Protein AF-A0A927RFW5-F1 (afdb_monomer_lite)

Sequence (100 aa):
MRYARRHHARELTVTEPAHLAVFDVLETAQDGDLRRRPPQDRRGVLERMFRRVPPRSPLTPRHAAAAPDVAQEWYEEKAVAGIEGLMIKPANGPHPPGCG

pLDDT: mean 84.93, std 13.3, range [43.53, 97.5]

Secondary structure (DSSP, 8-state):
--SHHHHHHHHHHHHS---EEE----EETTTEE-TTS-HHHHHHHHHHHHTTS-TT-SEEEPP----HHHHHHHHHHGGGGT--------SS-PPPPPP-

Organism: NCBI:txid648752

Foldseek 3Di:
DPPVVVVVVVVCCVVPPAAAADEFDQADPVPGGCQQPFRVVRVVVVVVVCVPPDPPDSYDHHDDDPDVVVQVCCQVPCVVVVDPHDDDDPRHGGNDDDDD

Radius of gyration: 17.21 Å; chains: 1; bounding box: 40×33×43 Å

InterPro domains:
  IPR012310 DNA ligase, ATP-dependent, central [PF01068] (5-98)
  IPR012310 DNA ligase, ATP-dependent, central [PS50160] (20-100)

Structure (mmCIF, N/CA/C/O backbone):
data_AF-A0A927RFW5-F1
#
_entry.id   AF-A0A927RFW5-F1
#
loop_
_atom_site.group_PDB
_atom_site.id
_atom_site.type_symbol
_atom_site.label_atom_id
_atom_site.label_alt_id
_atom_site.label_comp_id
_atom_site.label_asym_id
_atom_site.label_entity_id
_atom_site.label_seq_id
_atom_site.pdbx_PDB_ins_code
_atom_site.Cartn_x
_atom_site.Cartn_y
_atom_site.Cartn_z
_atom_site.occupancy
_atom_site.B_iso_or_equiv
_atom_site.auth_seq_id
_atom_site.auth_comp_id
_atom_site.auth_asym_id
_atom_site.auth_atom_id
_atom_site.pdbx_PDB_model_num
ATOM 1 N N . MET A 1 1 ? 24.070 -5.482 25.324 1.00 43.53 1 MET A N 1
ATOM 2 C CA . MET A 1 1 ? 24.660 -5.003 24.051 1.00 43.53 1 MET A CA 1
ATOM 3 C C . MET A 1 1 ? 23.575 -4.363 23.159 1.00 43.53 1 MET A C 1
ATOM 5 O O . MET A 1 1 ? 23.049 -5.016 22.274 1.00 43.53 1 MET A O 1
ATOM 9 N N . ARG A 1 2 ? 23.140 -3.116 23.427 1.00 49.34 2 ARG A N 1
ATOM 10 C CA . ARG A 1 2 ? 22.076 -2.416 22.646 1.00 49.34 2 ARG A CA 1
ATOM 11 C C . ARG A 1 2 ? 22.472 -1.013 22.147 1.00 49.34 2 ARG A C 1
ATOM 13 O O . ARG A 1 2 ? 21.689 -0.371 21.457 1.00 49.34 2 ARG A O 1
ATOM 20 N N . TYR A 1 3 ? 23.681 -0.548 22.467 1.00 46.34 3 TYR A N 1
ATOM 21 C CA . TYR A 1 3 ? 24.111 0.834 22.220 1.00 46.34 3 TYR A CA 1
ATOM 22 C C . TYR A 1 3 ? 24.815 1.030 20.858 1.00 46.34 3 TYR A C 1
ATOM 24 O O . TYR A 1 3 ? 24.605 2.048 20.208 1.00 46.34 3 TYR A O 1
ATOM 32 N N . ALA A 1 4 ? 25.542 0.022 20.356 1.00 47.31 4 ALA A N 1
ATOM 33 C CA . ALA A 1 4 ? 26.282 0.097 19.084 1.00 47.31 4 ALA A CA 1
ATOM 34 C C . ALA A 1 4 ? 25.386 0.193 17.826 1.00 47.31 4 ALA A C 1
ATOM 36 O O . ALA A 1 4 ? 25.787 0.748 16.810 1.00 47.31 4 ALA A O 1
ATOM 37 N N . ARG A 1 5 ? 24.137 -0.288 17.896 1.00 57.19 5 ARG A N 1
ATOM 38 C CA . ARG A 1 5 ? 23.220 -0.345 16.740 1.00 57.19 5 ARG A CA 1
ATOM 39 C C . ARG A 1 5 ? 22.656 1.022 16.329 1.00 57.19 5 ARG A C 1
ATOM 41 O O . ARG A 1 5 ? 22.286 1.206 15.178 1.00 57.19 5 ARG A O 1
ATOM 48 N N . ARG A 1 6 ? 22.564 1.976 17.266 1.00 56.78 6 ARG A N 1
ATOM 49 C CA . ARG A 1 6 ? 21.964 3.302 17.017 1.00 56.78 6 ARG A CA 1
ATOM 50 C C . ARG A 1 6 ? 22.921 4.281 16.338 1.00 56.78 6 ARG A C 1
ATOM 52 O O . ARG A 1 6 ? 22.462 5.092 15.543 1.00 56.78 6 ARG A O 1
ATOM 59 N N . HIS A 1 7 ? 24.217 4.211 16.654 1.00 58.34 7 HIS A N 1
ATOM 60 C CA . HIS A 1 7 ? 25.237 5.024 15.980 1.00 58.34 7 HIS A CA 1
ATOM 61 C C . HIS A 1 7 ? 25.325 4.632 14.506 1.00 58.34 7 HIS A C 1
ATOM 63 O O . HIS A 1 7 ? 25.184 5.475 13.627 1.00 58.34 7 HIS A O 1
ATOM 69 N N . HIS A 1 8 ? 25.373 3.322 14.264 1.00 63.56 8 HIS A N 1
ATOM 70 C CA . HIS A 1 8 ? 25.373 2.767 12.923 1.00 63.56 8 HIS A CA 1
ATOM 71 C C . HIS A 1 8 ? 24.092 3.103 12.14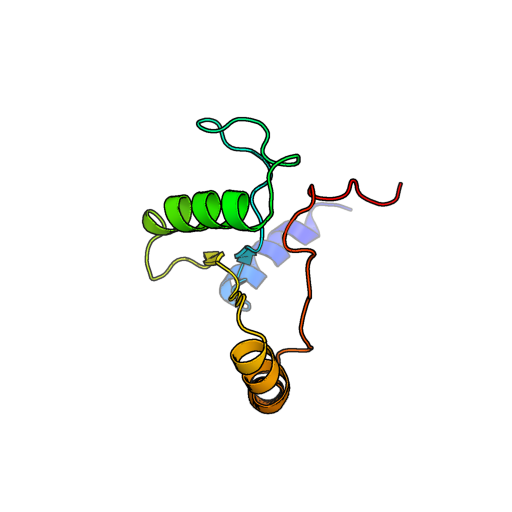6 1.00 63.56 8 HIS A C 1
ATOM 73 O O . HIS A 1 8 ? 24.163 3.487 10.991 1.00 63.56 8 HIS A O 1
ATOM 79 N N . ALA A 1 9 ? 22.915 3.074 12.786 1.00 66.50 9 ALA A N 1
ATOM 80 C CA . ALA A 1 9 ? 21.669 3.479 12.128 1.00 66.50 9 ALA A CA 1
ATOM 81 C C . ALA A 1 9 ? 21.691 4.938 11.629 1.00 66.50 9 ALA A C 1
ATOM 83 O O . ALA A 1 9 ? 21.147 5.215 10.567 1.00 66.50 9 ALA A O 1
ATOM 84 N N . ARG A 1 10 ? 22.321 5.868 12.363 1.00 68.62 10 ARG A N 1
ATOM 85 C CA . ARG A 1 10 ? 22.468 7.269 11.924 1.00 68.62 10 ARG A CA 1
ATOM 86 C C . ARG A 1 10 ? 23.456 7.413 10.772 1.00 68.62 10 ARG A C 1
ATOM 88 O O . ARG A 1 10 ? 23.160 8.130 9.824 1.00 68.62 10 ARG A O 1
ATOM 95 N N . GLU A 1 11 ? 24.592 6.728 10.840 1.00 75.56 11 GLU A N 1
ATOM 96 C CA . GLU A 1 11 ? 25.569 6.699 9.743 1.00 75.56 11 GLU A CA 1
ATOM 97 C C . GLU A 1 11 ? 24.937 6.140 8.462 1.00 75.56 11 GLU A C 1
ATOM 99 O O . GLU A 1 11 ? 25.015 6.774 7.411 1.00 75.56 11 GLU A O 1
ATOM 104 N N . LEU A 1 12 ? 24.199 5.033 8.584 1.00 77.25 12 LEU A N 1
ATOM 105 C CA . LEU A 1 12 ? 23.481 4.408 7.476 1.00 77.25 12 LEU A CA 1
ATOM 106 C C . LEU A 1 12 ? 22.437 5.340 6.856 1.00 77.25 12 LEU A C 1
ATOM 108 O O . LEU A 1 12 ? 22.278 5.321 5.649 1.00 77.25 12 LEU A O 1
ATOM 112 N N . THR A 1 13 ? 21.768 6.220 7.613 1.00 75.31 13 THR A N 1
ATOM 113 C CA . THR A 1 13 ? 20.820 7.167 6.985 1.00 75.31 13 THR A CA 1
ATOM 114 C C . THR A 1 13 ? 21.473 8.173 6.033 1.00 75.31 13 THR A C 1
ATOM 116 O O . THR A 1 13 ? 20.776 8.733 5.188 1.00 75.31 13 THR A O 1
ATOM 119 N N . VAL A 1 14 ? 22.785 8.409 6.160 1.00 79.12 14 VAL A N 1
ATOM 120 C CA . VAL A 1 14 ? 23.542 9.294 5.263 1.00 79.12 14 VAL A CA 1
ATOM 121 C C . VAL A 1 14 ? 24.072 8.521 4.057 1.00 79.12 14 VAL A C 1
ATOM 123 O O . VAL A 1 14 ? 24.005 9.027 2.939 1.00 79.12 14 VAL A O 1
ATOM 126 N N . THR A 1 15 ? 24.593 7.310 4.268 1.00 83.62 15 THR A N 1
ATOM 127 C CA . THR A 1 15 ? 25.210 6.506 3.200 1.00 83.62 15 THR A CA 1
ATOM 128 C C . THR A 1 15 ? 24.202 5.665 2.415 1.00 83.62 15 THR A C 1
ATOM 130 O O . THR A 1 15 ? 24.432 5.365 1.249 1.00 83.62 15 THR A O 1
ATOM 133 N N . GLU A 1 16 ? 23.084 5.303 3.041 1.00 82.81 16 GLU A N 1
ATOM 134 C CA . GLU A 1 16 ? 22.056 4.384 2.545 1.00 82.81 16 GLU A CA 1
ATOM 135 C C . GLU A 1 16 ? 20.653 4.944 2.859 1.00 82.81 16 GLU A C 1
ATOM 137 O O . GLU A 1 16 ? 19.977 4.508 3.800 1.00 82.81 16 GLU A O 1
ATOM 142 N N . PRO A 1 17 ? 20.188 5.957 2.107 1.00 82.00 17 PRO A N 1
ATOM 143 C CA . PRO A 1 17 ? 18.879 6.550 2.341 1.00 82.00 17 PRO A CA 1
ATOM 144 C C . PRO A 1 17 ? 17.764 5.509 2.158 1.00 82.00 17 PRO A C 1
ATOM 146 O O . PRO A 1 17 ? 17.638 4.871 1.114 1.00 82.00 17 PRO A O 1
ATOM 149 N N . ALA A 1 18 ? 16.921 5.358 3.180 1.00 86.25 18 ALA A N 1
ATOM 150 C CA . ALA A 1 18 ? 15.795 4.433 3.150 1.00 86.25 18 ALA A CA 1
ATOM 151 C C . ALA A 1 18 ? 14.553 5.080 2.519 1.00 86.25 18 ALA A C 1
ATOM 153 O O . ALA A 1 18 ? 14.160 6.191 2.883 1.00 86.25 18 ALA A O 1
ATOM 154 N N . HIS A 1 19 ? 13.886 4.338 1.636 1.00 87.69 19 HIS A N 1
ATOM 155 C CA . HIS A 1 19 ? 12.595 4.708 1.058 1.00 87.69 19 HIS A CA 1
ATOM 156 C C . HIS A 1 19 ? 11.491 3.807 1.617 1.00 87.69 19 HIS A C 1
ATOM 158 O O . HIS A 1 19 ? 11.639 2.585 1.656 1.00 87.69 19 HIS A O 1
ATOM 164 N N . LEU A 1 20 ? 10.366 4.394 2.032 1.00 91.19 20 LEU A N 1
ATOM 165 C CA . LEU A 1 20 ? 9.210 3.647 2.526 1.00 91.19 20 LEU A CA 1
ATOM 166 C C . LEU A 1 20 ? 8.094 3.647 1.479 1.00 91.19 20 LEU A C 1
ATOM 168 O O . LEU A 1 20 ? 7.341 4.614 1.351 1.00 91.19 20 LEU A O 1
ATOM 172 N N . ALA A 1 21 ? 7.964 2.526 0.771 1.00 91.56 21 ALA A N 1
ATOM 173 C CA . ALA A 1 21 ? 6.865 2.276 -0.154 1.00 91.56 21 ALA A CA 1
ATOM 174 C C . ALA A 1 21 ? 5.632 1.745 0.604 1.00 91.56 21 ALA A C 1
ATOM 176 O O . ALA A 1 21 ? 5.536 0.553 0.910 1.00 91.56 21 ALA A O 1
ATOM 177 N N . VAL A 1 22 ? 4.678 2.625 0.904 1.00 95.75 22 VAL A N 1
ATOM 178 C CA . VAL A 1 22 ? 3.471 2.315 1.688 1.00 95.75 22 VAL A CA 1
ATOM 179 C C . VAL A 1 22 ? 2.388 1.721 0.789 1.00 95.75 22 VAL A C 1
ATOM 181 O O . VAL A 1 22 ? 2.069 2.279 -0.259 1.00 95.75 22 VAL A O 1
ATOM 184 N N . PHE A 1 23 ? 1.795 0.595 1.188 1.00 93.31 23 PHE A N 1
ATOM 185 C CA . PHE A 1 23 ? 0.845 -0.146 0.347 1.00 93.31 23 PHE A CA 1
ATOM 186 C C . PHE A 1 23 ? -0.580 -0.258 0.910 1.00 93.31 23 PHE A C 1
ATOM 188 O O . PHE A 1 23 ? -1.470 -0.690 0.178 1.00 93.31 23 PHE A O 1
ATOM 195 N N . ASP A 1 24 ? -0.807 0.065 2.184 1.00 94.62 24 ASP A N 1
ATOM 196 C CA . ASP A 1 24 ? -2.123 -0.031 2.829 1.00 94.62 24 ASP A CA 1
ATOM 197 C C . ASP A 1 24 ? -2.235 0.982 3.976 1.00 94.62 24 ASP A C 1
ATOM 199 O O . ASP A 1 24 ? -1.225 1.465 4.492 1.00 94.62 24 ASP A O 1
ATOM 203 N N . VAL A 1 25 ? -3.467 1.271 4.386 1.00 96.38 25 VAL A N 1
ATOM 204 C CA . VAL A 1 25 ? -3.789 2.046 5.589 1.00 96.38 25 VAL A CA 1
ATOM 205 C C . VAL A 1 25 ? -4.836 1.277 6.380 1.00 96.38 25 VAL A C 1
ATOM 207 O O . VAL A 1 25 ? -5.891 0.915 5.863 1.00 96.38 25 VAL A O 1
ATOM 210 N N . LEU A 1 26 ? -4.516 0.982 7.638 1.00 96.12 26 LEU A N 1
ATOM 211 C CA . LEU A 1 26 ? -5.363 0.141 8.485 1.00 96.12 26 LEU A CA 1
ATOM 212 C C . LEU A 1 26 ? -6.255 0.959 9.412 1.00 96.12 26 LEU A C 1
ATOM 214 O O . LEU A 1 26 ? -7.296 0.465 9.826 1.00 96.12 26 LEU A O 1
ATOM 218 N N . GLU A 1 27 ? -5.856 2.187 9.735 1.00 97.00 27 GLU A N 1
ATOM 219 C CA . GLU A 1 27 ? -6.556 3.045 10.683 1.00 97.00 27 GLU A CA 1
ATOM 220 C C . GLU A 1 27 ? -6.119 4.502 10.508 1.00 97.00 27 GLU A C 1
ATOM 222 O O . GLU A 1 27 ? -4.953 4.769 10.200 1.00 97.00 27 GLU A O 1
ATOM 227 N N . THR A 1 28 ? -7.039 5.444 10.711 1.00 97.06 28 THR A N 1
ATOM 228 C CA . THR A 1 28 ? -6.728 6.878 10.801 1.00 97.06 28 THR A CA 1
ATOM 229 C C . THR A 1 28 ? -7.555 7.528 11.909 1.00 97.06 28 THR A C 1
ATOM 231 O O . THR A 1 28 ? -8.621 7.035 12.272 1.00 97.06 28 THR A O 1
ATOM 234 N N . ALA A 1 29 ? -7.102 8.675 12.421 1.00 95.69 29 ALA A N 1
ATOM 235 C CA . ALA A 1 29 ? -7.869 9.434 13.411 1.00 95.69 29 ALA A CA 1
ATOM 236 C C . ALA A 1 29 ? -9.217 9.935 12.855 1.00 95.69 29 ALA A C 1
ATOM 238 O O . ALA A 1 29 ? -10.170 10.113 13.604 1.00 95.69 29 ALA A O 1
ATOM 239 N N . GLN A 1 30 ? -9.291 10.181 11.545 1.00 95.56 30 GLN A N 1
ATOM 240 C CA . GLN A 1 30 ? -10.466 10.724 10.870 1.00 95.56 30 GLN A CA 1
ATOM 241 C C . GLN A 1 30 ? -11.463 9.642 10.444 1.00 95.56 30 GLN A C 1
ATOM 243 O O . GLN A 1 30 ? -12.666 9.871 10.508 1.00 95.56 30 GLN A O 1
ATOM 248 N N . ASP A 1 31 ? -10.979 8.489 9.978 1.00 96.56 31 ASP A N 1
ATOM 249 C CA . ASP A 1 31 ? -11.806 7.437 9.380 1.00 96.56 31 ASP A CA 1
ATOM 250 C C . ASP A 1 31 ? -11.996 6.212 10.304 1.00 96.56 31 ASP A C 1
ATOM 252 O O . ASP A 1 31 ? -12.815 5.342 9.990 1.00 96.56 31 ASP A O 1
ATOM 256 N N . GLY A 1 32 ? -11.275 6.140 11.432 1.00 97.50 32 GLY A N 1
ATOM 257 C CA . GLY A 1 32 ? -11.313 5.024 12.383 1.00 97.50 32 GLY A CA 1
ATOM 258 C C . GLY A 1 32 ? -10.622 3.761 11.859 1.00 97.50 32 GLY A C 1
ATOM 259 O O . GLY A 1 32 ? -9.737 3.843 11.007 1.00 97.50 32 GLY A O 1
ATOM 260 N N . ASP A 1 33 ? -11.022 2.588 12.368 1.00 97.00 33 ASP A N 1
ATOM 261 C CA . ASP A 1 33 ? -10.527 1.287 11.894 1.00 97.00 33 ASP A CA 1
ATOM 262 C C . ASP A 1 33 ? -11.024 0.996 10.468 1.00 97.00 33 ASP A C 1
ATOM 264 O O . ASP A 1 33 ? -12.225 0.959 10.182 1.00 97.00 33 ASP A O 1
ATOM 268 N N . LEU A 1 34 ? -10.078 0.767 9.562 1.00 97.00 34 LEU A N 1
ATOM 269 C CA . LEU A 1 34 ? -10.312 0.531 8.142 1.00 97.00 34 LEU A CA 1
ATOM 270 C C . LEU A 1 34 ? -10.136 -0.934 7.752 1.00 97.00 34 LEU A C 1
ATOM 272 O O . LEU A 1 34 ? -10.452 -1.286 6.617 1.00 97.00 34 LEU A O 1
ATOM 276 N N . ARG A 1 35 ? -9.662 -1.808 8.650 1.00 95.00 35 ARG A N 1
ATOM 277 C CA . ARG A 1 35 ? -9.291 -3.198 8.317 1.00 95.00 35 ARG A CA 1
ATOM 278 C C . ARG A 1 35 ? -10.432 -3.996 7.690 1.00 95.00 35 ARG A C 1
ATOM 280 O O . ARG A 1 35 ? -10.176 -4.878 6.878 1.00 95.00 35 ARG A O 1
ATOM 287 N N . ARG A 1 36 ? -11.687 -3.679 8.026 1.00 94.38 36 ARG A N 1
ATOM 288 C CA . ARG A 1 36 ? -12.876 -4.341 7.458 1.00 94.38 36 ARG A CA 1
ATOM 289 C C . ARG A 1 36 ? -13.316 -3.786 6.101 1.00 94.38 36 ARG A C 1
ATOM 291 O O . ARG A 1 36 ? -14.146 -4.410 5.449 1.00 94.38 36 ARG A O 1
ATOM 298 N N . ARG A 1 37 ? -12.798 -2.629 5.678 1.00 94.88 37 ARG A N 1
ATOM 299 C CA . ARG A 1 37 ? -13.173 -1.999 4.406 1.00 94.88 37 ARG A CA 1
ATOM 300 C C . ARG A 1 37 ? -12.473 -2.680 3.225 1.00 94.88 37 ARG A C 1
ATOM 302 O O . ARG A 1 37 ? -11.354 -3.162 3.409 1.00 94.88 37 ARG A O 1
ATOM 309 N N . PRO A 1 38 ? -13.070 -2.682 2.021 1.00 94.19 38 PRO A N 1
ATOM 310 C CA . PRO A 1 38 ? -12.420 -3.144 0.795 1.00 94.19 38 PRO A CA 1
ATOM 311 C C . PRO A 1 38 ? -11.069 -2.454 0.524 1.00 94.19 38 PRO A C 1
ATOM 313 O O . PRO A 1 38 ? -10.896 -1.286 0.881 1.00 94.19 38 PRO A O 1
ATOM 316 N N . PRO A 1 39 ? -10.101 -3.114 -0.144 1.00 92.25 39 PRO A N 1
ATOM 317 C CA . PRO A 1 39 ? -8.793 -2.524 -0.426 1.00 92.25 39 PRO A CA 1
ATOM 318 C C . PRO A 1 39 ? -8.853 -1.243 -1.263 1.00 92.25 39 PRO A C 1
ATOM 320 O O . PRO A 1 39 ? -8.010 -0.374 -1.068 1.00 92.25 39 PRO A O 1
ATOM 323 N N . GLN A 1 40 ? -9.841 -1.099 -2.154 1.00 92.19 40 GLN A N 1
ATOM 324 C CA . GLN A 1 40 ? -10.033 0.125 -2.943 1.00 92.19 40 GLN A CA 1
ATOM 325 C C . GLN A 1 40 ? -10.400 1.325 -2.057 1.00 92.19 40 GLN A C 1
ATOM 327 O O . GLN A 1 40 ? -9.821 2.400 -2.206 1.00 92.19 40 GLN A O 1
ATOM 332 N N . ASP A 1 41 ? -11.268 1.127 -1.064 1.00 94.81 41 ASP A N 1
ATOM 333 C CA . ASP A 1 41 ? -11.637 2.179 -0.113 1.00 94.81 41 ASP A CA 1
ATOM 334 C C . ASP A 1 41 ? -10.434 2.596 0.737 1.00 94.81 41 ASP A C 1
ATOM 336 O O . ASP A 1 41 ? -10.153 3.787 0.899 1.00 94.81 41 ASP A O 1
ATOM 340 N N . ARG A 1 42 ? -9.673 1.614 1.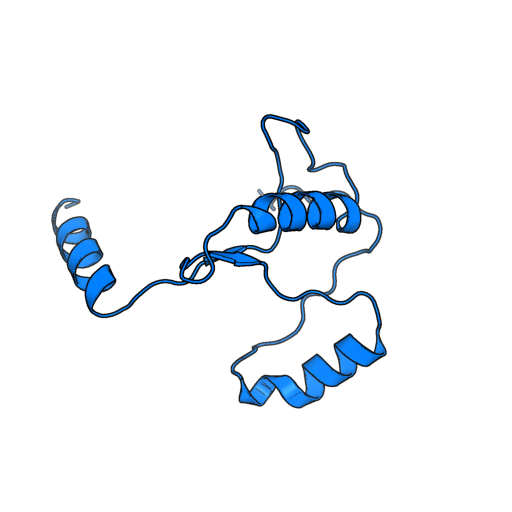243 1.00 95.88 42 ARG A N 1
ATOM 341 C CA . ARG A 1 42 ? -8.435 1.882 1.993 1.00 95.88 42 ARG A CA 1
ATOM 342 C C . ARG A 1 42 ? -7.413 2.600 1.111 1.00 95.88 42 ARG A C 1
ATOM 344 O O . ARG A 1 42 ? -6.774 3.553 1.553 1.00 95.88 42 ARG A O 1
ATOM 351 N N . ARG A 1 43 ? -7.305 2.214 -0.162 1.00 94.69 43 ARG A N 1
ATOM 352 C CA . ARG A 1 43 ? -6.426 2.866 -1.137 1.00 94.69 43 ARG A CA 1
ATOM 353 C C . ARG A 1 43 ? -6.792 4.334 -1.352 1.00 94.69 43 ARG A C 1
ATOM 355 O O . ARG A 1 43 ? -5.897 5.175 -1.319 1.00 94.69 43 ARG A O 1
ATOM 362 N N . GLY A 1 44 ? -8.077 4.657 -1.481 1.00 95.44 44 GLY A N 1
ATOM 363 C CA . GLY A 1 44 ? -8.535 6.044 -1.599 1.00 95.44 44 GLY A CA 1
ATOM 364 C C . GLY A 1 44 ? -8.191 6.896 -0.369 1.00 95.44 44 GLY A C 1
ATOM 365 O O . GLY A 1 44 ? -7.799 8.059 -0.503 1.00 95.44 44 GLY A O 1
ATOM 366 N N . VAL A 1 45 ? -8.270 6.323 0.840 1.00 97.19 45 VAL A N 1
ATOM 367 C CA . VAL A 1 45 ? -7.813 6.996 2.073 1.00 97.19 45 VAL A CA 1
ATOM 368 C C . VAL A 1 45 ? -6.301 7.238 2.034 1.00 97.19 45 VAL A C 1
ATOM 370 O O . VAL A 1 45 ? -5.857 8.360 2.289 1.00 97.19 45 VAL A O 1
ATOM 373 N N . LEU A 1 46 ? -5.515 6.222 1.664 1.00 96.31 46 LEU A N 1
ATOM 374 C CA . LEU A 1 46 ? -4.059 6.316 1.546 1.00 96.31 46 LEU A CA 1
ATOM 375 C C . LEU A 1 46 ? -3.647 7.427 0.568 1.00 96.31 46 LEU A C 1
ATOM 377 O O . LEU A 1 46 ? -2.853 8.299 0.913 1.00 96.31 46 LEU A O 1
ATOM 381 N N . GLU A 1 47 ? -4.220 7.447 -0.632 1.00 95.56 47 GLU A N 1
ATOM 382 C CA . GLU A 1 47 ? -3.914 8.451 -1.658 1.00 95.56 47 GLU A CA 1
ATOM 383 C C . GLU A 1 47 ? -4.276 9.866 -1.198 1.00 95.56 47 GLU A C 1
ATOM 385 O O . GLU A 1 47 ? -3.492 10.802 -1.373 1.00 95.56 47 GLU A O 1
ATOM 390 N N . ARG A 1 48 ? -5.416 10.027 -0.513 1.00 96.38 48 ARG A N 1
ATOM 391 C CA . ARG A 1 48 ? -5.806 11.304 0.098 1.00 96.38 48 ARG A CA 1
ATOM 392 C C . ARG A 1 48 ? -4.788 11.785 1.135 1.00 96.38 48 ARG A C 1
ATOM 394 O O . ARG A 1 48 ? -4.508 12.983 1.178 1.00 96.38 48 ARG A O 1
ATOM 401 N N . MET A 1 49 ? -4.230 10.891 1.951 1.00 95.38 49 MET A N 1
ATOM 402 C CA . MET A 1 49 ? -3.162 11.237 2.900 1.00 95.38 49 MET A CA 1
ATOM 403 C C . MET A 1 49 ? -1.881 11.655 2.168 1.00 95.38 49 MET A C 1
ATOM 405 O O . MET A 1 49 ? -1.272 12.665 2.524 1.00 95.38 49 MET A O 1
ATOM 409 N N . PHE A 1 50 ? -1.511 10.935 1.107 1.00 95.38 50 PHE A N 1
ATOM 410 C CA . PHE A 1 50 ? -0.305 11.204 0.321 1.00 95.38 50 PHE A CA 1
ATOM 411 C C . PHE A 1 50 ? -0.340 12.527 -0.452 1.00 95.38 50 PHE A C 1
ATOM 413 O O . PHE A 1 50 ? 0.716 13.100 -0.699 1.00 95.38 50 PHE A O 1
ATOM 420 N N . ARG A 1 51 ? -1.520 13.105 -0.722 1.00 95.12 51 ARG A N 1
ATOM 421 C CA . ARG A 1 51 ? -1.635 14.482 -1.254 1.00 95.12 51 ARG A CA 1
ATOM 422 C C . ARG A 1 51 ? -1.004 15.552 -0.353 1.00 95.12 51 ARG A C 1
ATOM 424 O O . ARG A 1 51 ? -0.765 16.661 -0.815 1.00 95.12 51 ARG A O 1
ATOM 431 N N . ARG A 1 52 ? -0.776 15.248 0.929 1.00 93.69 52 ARG A N 1
ATOM 432 C CA . ARG A 1 52 ? -0.132 16.147 1.903 1.00 93.69 52 ARG A CA 1
ATOM 433 C C . ARG A 1 52 ? 1.361 15.861 2.081 1.00 93.69 52 ARG A C 1
ATOM 435 O O . ARG A 1 52 ? 2.023 16.567 2.837 1.00 93.69 52 ARG A O 1
ATOM 442 N N . VAL A 1 53 ? 1.887 14.823 1.431 1.00 94.00 53 VAL A N 1
ATOM 443 C CA . VAL A 1 53 ? 3.295 14.432 1.528 1.00 94.00 53 VAL A CA 1
ATOM 444 C C . VAL A 1 53 ? 4.121 15.270 0.541 1.00 94.00 53 VAL A C 1
ATOM 446 O O . VAL A 1 53 ? 3.758 15.349 -0.632 1.00 94.00 53 VAL A O 1
ATOM 449 N N . PRO A 1 54 ? 5.232 15.898 0.973 1.00 93.38 54 PRO A N 1
ATOM 450 C CA . PRO A 1 54 ? 6.083 16.676 0.077 1.00 93.38 54 PRO A CA 1
ATOM 451 C C . PRO A 1 54 ? 6.698 15.823 -1.049 1.00 93.38 54 PRO A C 1
ATOM 453 O O . PRO A 1 54 ? 7.083 14.682 -0.790 1.00 93.38 54 PRO A O 1
ATOM 456 N N . PRO A 1 55 ? 6.920 16.374 -2.259 1.00 85.12 55 PRO A N 1
ATOM 457 C CA . PRO A 1 55 ? 7.457 15.615 -3.397 1.00 85.12 55 PRO A CA 1
ATOM 458 C C . PRO A 1 55 ? 8.833 14.966 -3.178 1.00 85.12 55 PRO A C 1
ATOM 460 O O . PRO A 1 55 ? 9.143 13.964 -3.809 1.00 85.12 55 PRO A O 1
ATOM 463 N N . ARG A 1 56 ? 9.671 15.525 -2.292 1.00 86.31 56 ARG A N 1
ATOM 464 C CA . ARG A 1 56 ? 11.009 14.991 -1.955 1.00 86.31 56 ARG A CA 1
ATOM 465 C C . ARG A 1 56 ? 11.008 14.087 -0.716 1.00 86.31 56 ARG A C 1
ATOM 467 O O . ARG A 1 56 ? 12.055 13.856 -0.119 1.00 86.31 56 ARG A O 1
ATOM 474 N N . SER A 1 57 ? 9.836 13.630 -0.285 1.00 90.06 57 SER A N 1
ATOM 475 C CA . SER A 1 57 ? 9.708 12.731 0.856 1.00 90.06 57 SER A CA 1
ATOM 476 C C . SER A 1 57 ? 10.262 11.337 0.529 1.00 90.06 57 SER A C 1
ATOM 478 O O . SER A 1 57 ? 10.050 10.848 -0.580 1.00 90.06 57 SER A O 1
ATOM 480 N N . PRO A 1 58 ? 10.895 10.641 1.493 1.00 89.75 58 PRO A N 1
ATOM 481 C CA . PRO A 1 58 ? 11.231 9.224 1.345 1.00 89.75 58 PRO A CA 1
ATOM 482 C C . PRO A 1 58 ? 9.990 8.312 1.355 1.00 89.75 58 PRO A C 1
ATOM 484 O O . PRO A 1 58 ? 10.111 7.110 1.130 1.00 89.75 58 PRO A O 1
ATOM 487 N N . LEU A 1 59 ? 8.803 8.860 1.642 1.00 93.62 59 LEU A N 1
ATOM 488 C CA . LEU A 1 59 ? 7.534 8.142 1.612 1.00 93.62 59 LEU A CA 1
ATOM 489 C C . LEU A 1 59 ? 6.946 8.172 0.204 1.00 93.62 59 LEU A C 1
ATOM 491 O O . LEU A 1 59 ? 6.699 9.251 -0.337 1.00 93.62 59 LEU A O 1
ATOM 495 N N . THR A 1 60 ? 6.607 7.005 -0.334 1.00 92.25 60 THR A N 1
ATOM 496 C CA . THR A 1 60 ? 5.877 6.890 -1.601 1.00 92.25 60 THR A CA 1
ATOM 497 C C . THR A 1 60 ? 4.701 5.925 -1.460 1.00 92.25 60 THR A C 1
ATOM 499 O O . THR A 1 60 ? 4.812 4.907 -0.770 1.00 92.25 60 THR A O 1
ATOM 502 N N . PRO A 1 61 ? 3.545 6.208 -2.085 1.00 92.75 61 PRO A N 1
ATOM 503 C CA . PRO A 1 61 ? 2.497 5.211 -2.188 1.00 92.75 61 PRO A CA 1
ATOM 504 C C . PRO A 1 61 ? 2.933 4.174 -3.229 1.00 92.75 61 PRO A C 1
ATOM 506 O O . PRO A 1 61 ? 3.350 4.521 -4.333 1.00 92.75 61 PRO A O 1
ATOM 509 N N . ARG A 1 62 ? 2.833 2.886 -2.899 1.00 90.56 62 ARG A N 1
ATOM 510 C CA . ARG A 1 62 ? 3.153 1.800 -3.836 1.00 90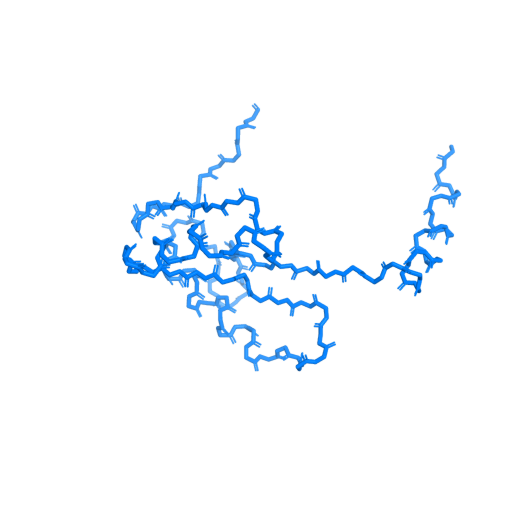.56 62 ARG A CA 1
ATOM 511 C C . ARG A 1 62 ? 2.229 1.866 -5.055 1.00 90.56 62 ARG A C 1
ATOM 513 O O . ARG A 1 62 ? 1.041 2.135 -4.894 1.00 90.56 62 ARG A O 1
ATOM 520 N N . HIS A 1 63 ? 2.731 1.583 -6.254 1.00 89.25 63 HIS A N 1
ATOM 521 C CA . HIS A 1 63 ? 1.890 1.474 -7.452 1.00 89.25 63 HIS A CA 1
ATOM 522 C C . HIS A 1 63 ? 0.863 0.336 -7.321 1.00 89.25 63 HIS A C 1
ATOM 524 O O . HIS A 1 63 ? 1.149 -0.703 -6.727 1.00 89.25 63 HIS A O 1
ATOM 530 N N . ALA A 1 64 ? -0.340 0.548 -7.852 1.00 89.69 64 ALA A N 1
ATOM 531 C CA . ALA A 1 64 ? -1.418 -0.437 -7.878 1.00 89.69 64 ALA A CA 1
ATOM 532 C C . ALA A 1 64 ? -2.270 -0.231 -9.137 1.00 89.69 64 ALA A C 1
ATOM 534 O O . ALA A 1 64 ? -2.483 0.910 -9.544 1.00 89.69 64 ALA A O 1
ATOM 535 N N . ALA A 1 65 ? -2.754 -1.321 -9.727 1.00 89.38 65 ALA A N 1
ATOM 536 C CA . ALA A 1 65 ? -3.648 -1.317 -10.879 1.00 89.38 65 ALA A CA 1
ATOM 537 C C . ALA A 1 65 ? -4.791 -2.312 -10.647 1.00 89.38 65 ALA A C 1
ATOM 539 O O . ALA A 1 65 ? -4.599 -3.340 -9.998 1.00 89.38 65 ALA A O 1
ATOM 540 N N . ALA A 1 66 ? -5.979 -1.987 -11.161 1.00 88.25 66 ALA A N 1
ATOM 541 C CA . ALA A 1 66 ? -7.139 -2.882 -11.153 1.00 88.25 66 ALA A CA 1
ATOM 542 C C . ALA A 1 66 ? -7.344 -3.592 -12.502 1.00 88.25 66 ALA A C 1
ATOM 544 O O . ALA A 1 66 ? -8.026 -4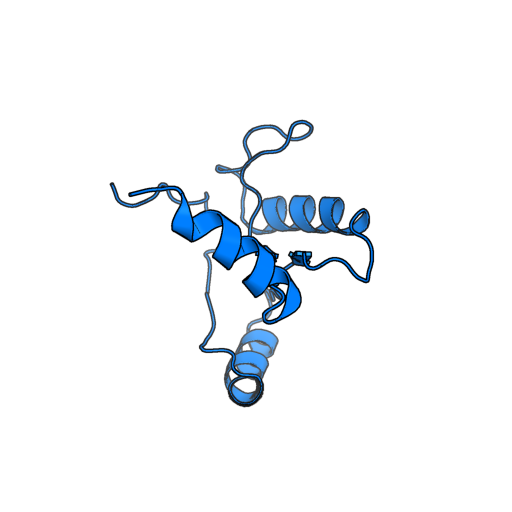.612 -12.555 1.00 88.25 66 ALA A O 1
ATOM 545 N N . ALA A 1 67 ? -6.775 -3.042 -13.577 1.00 91.56 67 ALA A N 1
ATOM 546 C CA . ALA A 1 67 ? -6.940 -3.541 -14.931 1.00 91.56 67 ALA A CA 1
ATOM 547 C C . ALA A 1 67 ? -5.943 -4.695 -15.198 1.00 91.56 67 ALA A C 1
ATOM 549 O O . ALA A 1 67 ? -4.747 -4.527 -14.933 1.00 91.56 67 ALA A O 1
ATOM 550 N N . PRO A 1 68 ? -6.409 -5.878 -15.649 1.00 91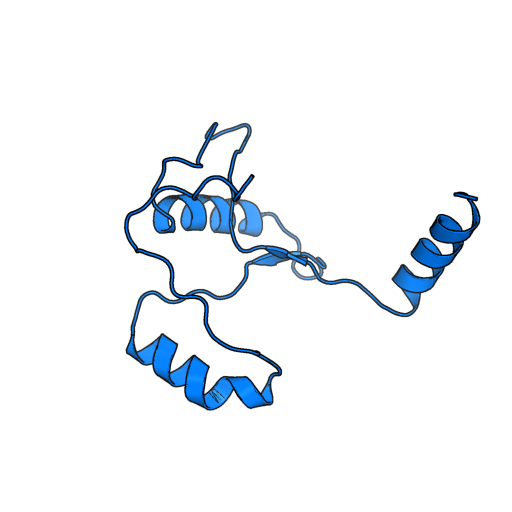.19 68 PRO A N 1
ATOM 551 C CA . PRO A 1 68 ? -5.540 -7.039 -15.859 1.00 91.19 68 PRO A CA 1
ATOM 552 C C . PRO A 1 68 ? -4.462 -6.839 -16.929 1.00 91.19 68 PRO A C 1
ATOM 554 O O . PRO A 1 68 ? -3.371 -7.377 -16.793 1.00 91.19 68 PRO A O 1
ATOM 557 N N . ASP A 1 69 ? -4.751 -6.058 -17.964 1.00 94.12 69 ASP A N 1
ATOM 558 C CA . ASP A 1 69 ? -3.813 -5.668 -19.021 1.00 94.12 69 ASP A CA 1
ATOM 559 C C . ASP A 1 69 ? -2.632 -4.862 -18.467 1.00 94.12 69 ASP A C 1
ATOM 561 O O . ASP A 1 69 ? -1.481 -5.196 -18.729 1.00 94.12 69 ASP A O 1
ATOM 565 N N . VAL A 1 70 ? -2.905 -3.883 -17.601 1.00 92.62 70 VAL A N 1
ATOM 566 C CA . VAL A 1 70 ? -1.863 -3.107 -16.910 1.00 92.62 70 VAL A CA 1
ATOM 567 C C . VAL A 1 70 ? -1.038 -4.001 -15.982 1.00 92.62 70 VAL A C 1
ATOM 569 O O . VAL A 1 70 ? 0.175 -3.835 -15.863 1.00 92.62 70 VAL A O 1
ATOM 572 N N . ALA A 1 71 ? -1.674 -4.965 -15.312 1.00 90.44 71 ALA A N 1
ATOM 573 C CA . ALA A 1 71 ? -0.948 -5.938 -14.502 1.00 90.44 71 ALA A CA 1
ATOM 574 C C . ALA A 1 71 ? -0.032 -6.817 -15.370 1.00 90.44 71 ALA A C 1
ATOM 576 O O . ALA A 1 71 ? 1.119 -7.030 -14.999 1.00 90.44 71 ALA A O 1
ATOM 577 N N . GLN A 1 72 ? -0.509 -7.280 -16.527 1.00 90.56 72 GLN A N 1
ATOM 578 C CA . GLN A 1 72 ? 0.289 -8.074 -17.459 1.00 90.56 72 GLN A CA 1
ATOM 579 C C . GLN A 1 72 ? 1.509 -7.292 -17.961 1.00 90.56 72 GLN A C 1
ATOM 581 O O . GLN A 1 72 ? 2.629 -7.781 -17.840 1.00 90.56 72 GLN A O 1
ATOM 586 N N . GLU A 1 73 ? 1.306 -6.053 -18.415 1.00 91.06 73 GLU A N 1
ATOM 587 C CA . GLU A 1 73 ? 2.385 -5.148 -18.832 1.00 91.06 73 GLU A CA 1
ATOM 588 C C . GLU A 1 73 ? 3.429 -4.990 -17.717 1.00 91.06 73 GLU A C 1
ATOM 590 O O . GLU A 1 73 ? 4.630 -5.146 -17.930 1.00 91.06 73 GLU A O 1
ATOM 595 N N . TRP A 1 74 ? 2.987 -4.744 -16.479 1.00 90.75 74 TRP A N 1
ATOM 596 C CA . TRP A 1 74 ? 3.914 -4.593 -15.357 1.00 90.75 74 TRP A CA 1
ATOM 597 C C . TRP A 1 74 ? 4.697 -5.867 -15.061 1.00 90.75 74 TRP A C 1
ATOM 599 O O . TRP A 1 74 ? 5.868 -5.775 -14.691 1.00 90.75 74 TRP A O 1
ATOM 609 N N . TYR A 1 75 ? 4.062 -7.032 -15.184 1.00 87.69 75 TYR A N 1
ATOM 610 C CA . TYR A 1 75 ? 4.714 -8.318 -14.967 1.00 87.69 75 TYR A CA 1
ATOM 611 C C . TYR A 1 75 ? 5.804 -8.586 -16.009 1.00 87.69 75 TYR A C 1
ATOM 613 O O . TYR A 1 75 ? 6.896 -9.023 -15.652 1.00 87.69 75 TYR A O 1
ATOM 621 N N . GLU A 1 76 ? 5.523 -8.290 -17.276 1.00 87.69 76 GLU A N 1
ATOM 622 C CA . GLU A 1 76 ? 6.440 -8.534 -18.390 1.00 87.69 76 GLU A CA 1
ATOM 623 C C . GLU A 1 76 ? 7.594 -7.524 -18.422 1.00 87.69 76 GLU A C 1
ATOM 625 O O . GLU A 1 76 ? 8.747 -7.898 -18.640 1.00 87.69 76 GLU A O 1
ATOM 630 N N . GLU A 1 77 ? 7.313 -6.246 -18.159 1.00 84.31 77 GLU A N 1
ATOM 631 C CA . GLU A 1 77 ? 8.274 -5.172 -18.419 1.00 84.31 77 GLU A CA 1
ATOM 632 C C . GLU A 1 77 ? 9.068 -4.728 -17.183 1.00 84.31 77 GLU A C 1
ATOM 634 O O . GLU A 1 77 ? 10.211 -4.272 -17.300 1.00 84.31 77 GLU A O 1
ATOM 639 N N . LYS A 1 78 ? 8.513 -4.838 -15.965 1.00 72.19 78 LYS A N 1
ATOM 640 C CA . LYS A 1 78 ? 9.139 -4.221 -14.776 1.00 72.19 78 LYS A CA 1
ATOM 641 C C . LYS A 1 78 ? 10.162 -5.089 -14.049 1.00 72.19 78 LYS A C 1
ATOM 643 O O . LYS A 1 78 ? 10.776 -4.603 -13.095 1.00 72.19 78 LYS A O 1
ATOM 648 N N . ALA A 1 79 ? 10.438 -6.299 -14.533 1.00 66.56 79 ALA A N 1
ATOM 649 C CA . ALA A 1 79 ? 11.565 -7.099 -14.048 1.00 66.56 79 ALA A CA 1
ATOM 650 C C . ALA A 1 79 ? 12.904 -6.339 -14.189 1.00 66.56 79 ALA A C 1
ATOM 652 O O . ALA A 1 79 ? 13.754 -6.396 -13.302 1.00 66.56 79 ALA A O 1
ATOM 653 N N . VAL A 1 80 ? 13.050 -5.530 -15.248 1.00 62.00 80 VAL A N 1
ATOM 654 C CA . VAL A 1 80 ? 14.240 -4.692 -15.500 1.00 62.00 80 VAL A CA 1
ATOM 655 C C . VAL A 1 80 ? 14.406 -3.576 -14.457 1.00 62.00 80 VAL A C 1
ATOM 657 O O . VAL A 1 80 ? 15.520 -3.139 -14.184 1.00 62.00 80 VAL A O 1
ATOM 660 N N . ALA A 1 81 ? 13.314 -3.141 -13.820 1.00 67.56 81 ALA A N 1
ATOM 661 C CA . ALA A 1 81 ? 13.325 -2.131 -12.760 1.00 67.56 81 ALA A CA 1
ATOM 662 C C . ALA A 1 81 ? 13.541 -2.726 -11.353 1.00 67.56 81 ALA A C 1
ATOM 664 O O . ALA A 1 81 ? 13.385 -2.015 -10.359 1.00 67.56 81 ALA A O 1
ATOM 665 N N . GLY A 1 82 ? 13.864 -4.022 -11.254 1.00 69.69 82 GLY A N 1
ATOM 666 C CA . GLY A 1 82 ? 14.064 -4.708 -9.976 1.00 69.69 82 GLY A CA 1
ATOM 667 C C . GLY A 1 82 ? 12.766 -5.018 -9.226 1.00 69.69 82 GLY A C 1
ATOM 668 O O . 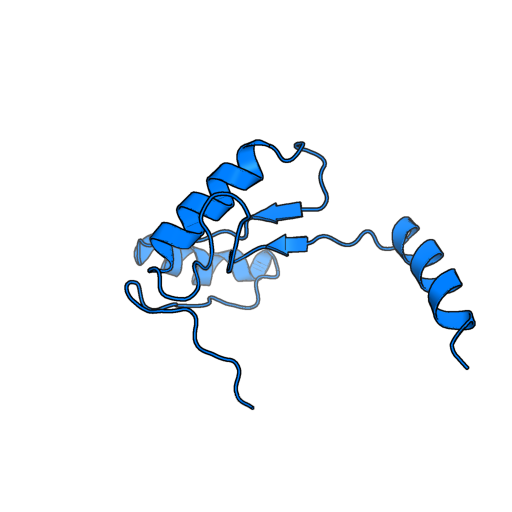GLY A 1 82 ? 12.799 -5.236 -8.017 1.00 69.69 82 GLY A O 1
ATOM 669 N N . ILE A 1 83 ? 11.613 -5.025 -9.909 1.00 75.31 83 ILE A N 1
ATOM 670 C CA . ILE A 1 83 ? 10.364 -5.515 -9.318 1.00 75.31 83 ILE A CA 1
ATOM 671 C C . ILE A 1 83 ? 10.397 -7.045 -9.315 1.00 75.31 83 ILE A C 1
ATOM 673 O O . ILE A 1 83 ? 10.429 -7.668 -10.371 1.00 75.31 83 ILE A O 1
ATOM 677 N N . GLU A 1 84 ? 10.355 -7.644 -8.123 1.00 84.25 84 GLU A N 1
ATOM 678 C CA . GLU A 1 84 ? 10.393 -9.105 -7.939 1.00 84.25 84 GLU A CA 1
ATOM 679 C C . GLU A 1 84 ? 9.142 -9.816 -8.482 1.00 84.25 84 GLU A C 1
ATOM 681 O O . GLU A 1 84 ? 9.203 -10.976 -8.883 1.00 84.25 84 GLU A O 1
ATOM 686 N N . GLY A 1 85 ? 7.995 -9.134 -8.484 1.00 86.69 85 GLY A N 1
ATOM 687 C CA . GLY A 1 85 ? 6.733 -9.677 -8.974 1.00 86.69 85 GLY A CA 1
ATOM 688 C C . GLY A 1 85 ? 5.524 -8.827 -8.593 1.00 86.69 85 GLY A C 1
ATOM 689 O O . GLY A 1 85 ? 5.645 -7.695 -8.118 1.00 86.69 85 GLY A O 1
ATOM 690 N N . LEU A 1 86 ? 4.333 -9.393 -8.795 1.00 90.69 86 LEU A N 1
ATOM 691 C CA . LEU A 1 86 ? 3.058 -8.745 -8.495 1.00 90.69 86 LEU A CA 1
ATOM 692 C C . LEU A 1 86 ? 2.385 -9.359 -7.271 1.00 90.69 86 LEU A C 1
ATOM 694 O O . LEU A 1 86 ? 2.448 -10.561 -7.033 1.00 90.69 86 LEU A O 1
ATOM 698 N N . MET A 1 87 ? 1.669 -8.520 -6.525 1.00 90.88 87 MET A N 1
ATOM 699 C CA . MET A 1 87 ? 0.794 -8.962 -5.446 1.00 90.88 87 MET A CA 1
ATOM 700 C C . MET A 1 87 ? -0.660 -8.721 -5.836 1.00 90.88 87 MET A C 1
ATOM 702 O O . MET A 1 87 ? -1.130 -7.583 -5.826 1.00 90.88 87 MET A O 1
ATOM 706 N N . ILE A 1 88 ? -1.374 -9.803 -6.140 1.00 91.19 88 ILE A N 1
ATOM 707 C CA . ILE A 1 88 ? -2.810 -9.773 -6.422 1.00 91.19 88 ILE A CA 1
ATOM 708 C C . ILE A 1 88 ? -3.563 -9.843 -5.093 1.00 91.19 88 ILE A C 1
ATOM 710 O O . ILE A 1 88 ? -3.309 -10.716 -4.263 1.00 91.19 88 ILE A O 1
ATOM 714 N N . LYS A 1 89 ? -4.491 -8.909 -4.880 1.00 88.25 89 LYS A N 1
ATOM 715 C CA . LYS A 1 89 ? -5.357 -8.866 -3.696 1.00 88.25 89 LYS A CA 1
ATOM 716 C C . LYS A 1 89 ? -6.816 -9.002 -4.135 1.00 88.25 89 LYS A C 1
ATOM 718 O O . LYS A 1 89 ? -7.177 -8.391 -5.141 1.00 88.25 89 LYS A O 1
ATOM 723 N N . PRO A 1 90 ? -7.667 -9.737 -3.396 1.00 88.31 90 PRO A N 1
ATOM 724 C CA . PRO A 1 90 ? -9.101 -9.760 -3.665 1.00 88.31 90 PRO A CA 1
ATOM 725 C C . PRO A 1 90 ? -9.675 -8.340 -3.679 1.00 88.31 90 PRO A C 1
ATOM 727 O O . PRO A 1 90 ? -9.415 -7.561 -2.762 1.00 88.31 90 PRO A O 1
ATOM 730 N N . ALA A 1 91 ? -10.460 -8.008 -4.706 1.00 83.00 91 ALA A N 1
ATOM 731 C CA . ALA A 1 91 ? -11.037 -6.670 -4.866 1.00 83.00 91 ALA A CA 1
ATOM 732 C C . ALA A 1 91 ? -11.973 -6.295 -3.708 1.00 83.00 91 ALA A C 1
ATOM 734 O O . ALA A 1 91 ? -12.022 -5.141 -3.290 1.00 83.00 91 ALA A O 1
ATOM 735 N N . ASN A 1 92 ? -12.661 -7.299 -3.163 1.00 80.94 92 ASN A N 1
ATOM 736 C CA . ASN A 1 92 ? -13.580 -7.178 -2.045 1.00 80.94 92 ASN A CA 1
ATOM 737 C C . ASN A 1 92 ? -13.109 -8.128 -0.946 1.00 80.94 92 ASN A C 1
ATOM 739 O O . ASN A 1 92 ? -13.220 -9.345 -1.073 1.00 80.94 92 ASN A O 1
ATOM 743 N N . GLY A 1 93 ? -12.530 -7.577 0.115 1.00 82.81 93 GLY A N 1
ATOM 744 C CA . GLY A 1 93 ? -12.061 -8.371 1.240 1.00 82.81 93 GLY A CA 1
ATOM 745 C C . GLY A 1 93 ? -11.449 -7.509 2.342 1.00 82.81 93 GLY A C 1
ATOM 746 O O . GLY A 1 93 ? -10.810 -6.491 2.046 1.00 82.81 93 GLY A O 1
ATOM 747 N N . PRO A 1 94 ? -11.632 -7.891 3.615 1.00 89.00 94 PRO A N 1
ATOM 748 C CA . PRO A 1 94 ? -10.945 -7.226 4.708 1.00 89.00 94 PRO A CA 1
ATOM 749 C C . PRO A 1 94 ? -9.431 -7.440 4.590 1.00 89.00 94 PRO A C 1
ATOM 751 O O . PRO A 1 94 ? -8.955 -8.365 3.929 1.00 89.00 94 PRO A O 1
ATOM 754 N N . HIS A 1 95 ? -8.659 -6.593 5.261 1.00 86.75 95 HIS A N 1
ATOM 755 C CA . HIS A 1 95 ? -7.262 -6.897 5.530 1.00 86.75 95 HIS A CA 1
ATOM 756 C C . HIS A 1 95 ? -7.208 -8.133 6.451 1.00 86.75 95 HIS A C 1
ATOM 758 O O . HIS A 1 95 ? -7.801 -8.089 7.534 1.00 86.75 95 HIS A O 1
ATOM 764 N N . PRO A 1 96 ? -6.559 -9.237 6.040 1.00 84.75 96 PRO A N 1
ATOM 765 C CA . PRO A 1 96 ? -6.528 -10.449 6.847 1.00 84.75 96 PRO A CA 1
ATOM 766 C C . PRO A 1 96 ? -5.726 -10.206 8.135 1.00 84.75 96 PRO A C 1
ATOM 768 O O . PRO A 1 96 ? -4.713 -9.502 8.094 1.00 84.75 96 PRO A O 1
ATOM 771 N N . PRO A 1 97 ? -6.142 -10.764 9.284 1.00 81.38 97 PRO A N 1
ATOM 772 C CA . PRO A 1 97 ? -5.276 -10.800 10.454 1.00 81.38 97 PRO A CA 1
ATOM 773 C C . PRO A 1 97 ? -4.011 -11.603 10.120 1.00 81.38 97 PRO A C 1
ATOM 775 O O . PRO A 1 97 ? -4.064 -12.556 9.341 1.00 81.38 97 PRO A O 1
ATOM 778 N N . GLY A 1 98 ? -2.871 -11.203 10.688 1.00 76.19 98 GLY A N 1
ATOM 779 C CA . GLY A 1 98 ? -1.628 -11.957 10.527 1.00 76.19 98 GLY A CA 1
ATOM 780 C C . GLY A 1 98 ? -1.783 -13.392 11.034 1.00 76.19 98 GLY A C 1
ATOM 781 O O . GLY A 1 98 ? -2.551 -13.644 11.964 1.00 76.19 98 GLY A O 1
ATOM 782 N N . CYS A 1 99 ? -1.055 -14.324 10.421 1.00 60.78 99 CYS A N 1
ATOM 783 C CA . CYS A 1 99 ? -0.933 -15.683 10.935 1.00 60.78 99 CYS A CA 1
ATOM 784 C C . CYS A 1 99 ? -0.228 -15.600 12.297 1.00 60.78 99 CYS A C 1
ATOM 786 O O . CYS A 1 99 ? 0.887 -15.077 12.364 1.00 60.78 99 CYS A O 1
ATOM 788 N N . GLY A 1 100 ? -0.917 -16.012 13.363 1.00 49.66 100 GLY A N 1
ATOM 789 C CA . GLY A 1 100 ? -0.351 -16.090 14.713 1.00 49.66 100 GLY A CA 1
ATOM 790 C C . GLY A 1 100 ? 0.704 -17.176 14.852 1.00 49.66 100 GLY A C 1
ATOM 791 O O . GLY A 1 100 ? 0.715 -18.100 14.006 1.00 49.66 100 GLY A O 1
#